Protein AF-A0A6A6WX10-F1 (afdb_monomer_lite)

pLDDT: mean 81.41, std 14.61, range [46.88, 96.12]

Organism: NCBI:txid1314802

Sequence (79 aa):
LHDKFTVKIVKSTLGKLSKGSAALNDAYKDAIQRIEGQSSEYYKLAKTVLSWITYAKRPLTTTEMCCALAVEPDETELD

Secondary structure (DSSP, 8-state):
---S--HHHHHHHHHTT-TTHHHHHHHHHHHHHHHHTS-HHHHHHHHHHHHHHHH-SSPPPHHHHHHHHHS-TT-----

Radius of 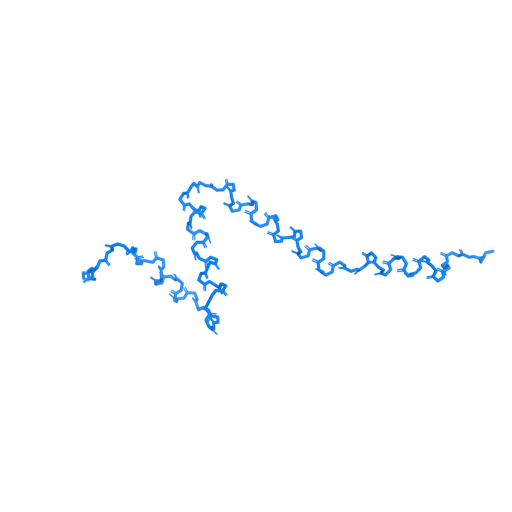gyration: 22.24 Å; chains: 1; bounding box: 50×30×69 Å

Foldseek 3Di:
DDDPDDVVNVVVVVVVVPCPPVVVVVVVVVVLVVLVPDPPVSVVVVVVLVCCCVPPPDHDDPVNSVVVVVDDPPDPDDD

InterPro domains:
  IPR054471 GPI inositol-deacylase, winged helix domain [PF22939] (39-73)

Structure (mmCIF, N/CA/C/O backbone):
data_AF-A0A6A6WX10-F1
#
_entry.id   AF-A0A6A6WX10-F1
#
loop_
_atom_site.group_PDB
_atom_site.id
_atom_site.type_symbol
_atom_site.label_atom_id
_atom_site.label_alt_id
_atom_site.label_comp_id
_atom_site.label_asym_id
_atom_site.label_entity_id
_atom_site.label_seq_id
_atom_site.pdbx_PDB_ins_code
_atom_site.Cartn_x
_atom_site.Cartn_y
_atom_site.Cartn_z
_atom_site.occupancy
_atom_site.B_iso_or_equiv
_atom_site.auth_seq_id
_atom_site.auth_comp_id
_atom_site.auth_asym_id
_atom_site.auth_atom_id
_atom_site.pdbx_PDB_model_num
ATOM 1 N N . LEU A 1 1 ? 27.453 0.955 -46.440 1.00 46.88 1 LEU A N 1
ATOM 2 C CA . LEU A 1 1 ? 26.158 0.891 -45.724 1.00 46.88 1 LEU A CA 1
ATOM 3 C C . LEU A 1 1 ? 26.091 -0.377 -44.858 1.00 46.88 1 LEU A C 1
ATOM 5 O O . LEU A 1 1 ? 25.196 -1.176 -45.040 1.00 46.88 1 LEU A O 1
ATOM 9 N N . HIS A 1 2 ? 27.036 -0.605 -43.944 1.00 52.34 2 HIS A N 1
ATOM 10 C CA . HIS A 1 2 ? 27.001 -1.753 -43.028 1.00 52.34 2 HIS A CA 1
ATOM 11 C C . HIS A 1 2 ? 27.837 -1.399 -41.800 1.00 52.34 2 HIS A C 1
ATOM 13 O O . HIS A 1 2 ? 29.052 -1.358 -41.908 1.00 52.34 2 HIS A O 1
ATOM 19 N N . ASP A 1 3 ? 27.169 -1.026 -40.707 1.00 51.62 3 ASP A N 1
ATOM 20 C CA . ASP A 1 3 ? 27.440 -1.494 -39.332 1.00 51.62 3 ASP A CA 1
ATOM 21 C C . ASP A 1 3 ? 26.524 -0.740 -38.342 1.00 51.62 3 ASP A C 1
ATOM 23 O O . ASP A 1 3 ? 26.959 -0.116 -37.380 1.00 51.62 3 ASP A O 1
ATOM 27 N N . LYS A 1 4 ? 25.213 -0.680 -38.630 1.00 59.94 4 LYS A N 1
ATOM 28 C CA . LYS A 1 4 ? 24.277 0.129 -37.822 1.00 59.94 4 LYS A CA 1
ATOM 29 C C . LYS A 1 4 ? 23.750 -0.612 -36.585 1.00 59.94 4 LYS A C 1
ATOM 31 O O . LYS A 1 4 ? 23.121 0.001 -35.732 1.00 59.94 4 LYS A O 1
ATOM 36 N N . PHE A 1 5 ? 24.025 -1.909 -36.457 1.00 65.19 5 PHE A N 1
ATOM 37 C CA . PHE A 1 5 ? 23.574 -2.725 -35.330 1.00 65.19 5 PHE A CA 1
ATOM 38 C C . PHE A 1 5 ? 24.591 -3.819 -35.006 1.00 65.19 5 PHE A C 1
ATOM 40 O O . PHE A 1 5 ? 24.335 -5.007 -35.182 1.00 65.19 5 PHE A O 1
ATOM 47 N N . THR A 1 6 ? 25.761 -3.430 -34.503 1.00 80.38 6 THR A N 1
ATOM 48 C CA . THR A 1 6 ? 26.690 -4.393 -33.908 1.00 80.38 6 THR A CA 1
ATOM 49 C C . THR A 1 6 ? 25.998 -5.103 -32.736 1.00 80.38 6 THR A C 1
ATOM 51 O O . THR A 1 6 ? 25.263 -4.479 -31.964 1.00 80.38 6 THR A O 1
ATOM 54 N N . VAL A 1 7 ? 26.279 -6.394 -32.532 1.00 78.62 7 VAL A N 1
ATOM 55 C CA . VAL A 1 7 ? 25.732 -7.212 -31.423 1.00 78.62 7 VAL A CA 1
ATOM 56 C C . VAL A 1 7 ? 25.879 -6.521 -30.057 1.00 78.62 7 VAL A C 1
ATOM 58 O O . VAL A 1 7 ? 25.022 -6.657 -29.187 1.00 78.62 7 VAL A O 1
ATOM 61 N N . LYS A 1 8 ? 26.932 -5.716 -29.877 1.00 79.38 8 LYS A N 1
ATOM 62 C CA . LYS A 1 8 ? 27.167 -4.890 -28.683 1.00 79.38 8 LYS A CA 1
ATOM 63 C C . LYS A 1 8 ? 26.085 -3.823 -28.460 1.00 79.38 8 LYS A C 1
ATOM 65 O O . LYS A 1 8 ? 25.642 -3.642 -27.329 1.00 79.38 8 LYS A O 1
ATOM 70 N N . ILE A 1 9 ? 25.637 -3.147 -29.520 1.00 79.12 9 ILE A N 1
ATOM 71 C CA . ILE A 1 9 ? 24.571 -2.132 -29.466 1.00 79.12 9 ILE A CA 1
ATOM 72 C C . ILE A 1 9 ? 23.241 -2.802 -29.136 1.00 79.12 9 ILE A C 1
ATOM 74 O O . ILE A 1 9 ? 22.510 -2.328 -28.267 1.00 79.12 9 ILE A O 1
ATOM 78 N N . VAL A 1 10 ? 22.963 -3.945 -29.765 1.00 79.12 10 VAL A N 1
ATOM 79 C CA . VAL A 1 10 ? 21.750 -4.732 -29.514 1.00 79.12 10 VAL A CA 1
ATOM 80 C C . VAL A 1 10 ? 21.713 -5.212 -28.059 1.00 79.12 10 VAL A C 1
ATOM 82 O O . VAL A 1 10 ? 20.741 -4.941 -27.359 1.00 79.12 10 VAL A O 1
ATOM 85 N N . LYS A 1 11 ? 22.803 -5.800 -27.544 1.00 76.38 11 LYS A N 1
ATOM 86 C CA . LYS A 1 11 ? 22.916 -6.224 -26.134 1.00 76.38 11 LYS A CA 1
ATOM 87 C C . LYS A 1 11 ? 22.819 -5.059 -25.143 1.00 76.38 11 LYS A C 1
ATOM 89 O O . LYS A 1 11 ? 22.149 -5.191 -24.126 1.00 76.38 11 LYS A O 1
ATOM 94 N N . SER A 1 12 ? 23.437 -3.913 -25.438 1.00 75.12 12 SER A N 1
ATOM 95 C CA . SER A 1 12 ? 23.322 -2.704 -24.605 1.00 75.12 12 SER A CA 1
ATOM 96 C C . SER A 1 12 ? 21.886 -2.176 -24.555 1.00 75.12 12 SER A C 1
ATOM 98 O O . SER A 1 12 ? 21.388 -1.823 -23.487 1.00 75.12 12 SER A O 1
ATOM 100 N N . THR A 1 13 ? 21.203 -2.163 -25.699 1.00 71.44 13 THR A N 1
ATOM 101 C CA . THR A 1 13 ? 19.820 -1.686 -25.815 1.00 71.44 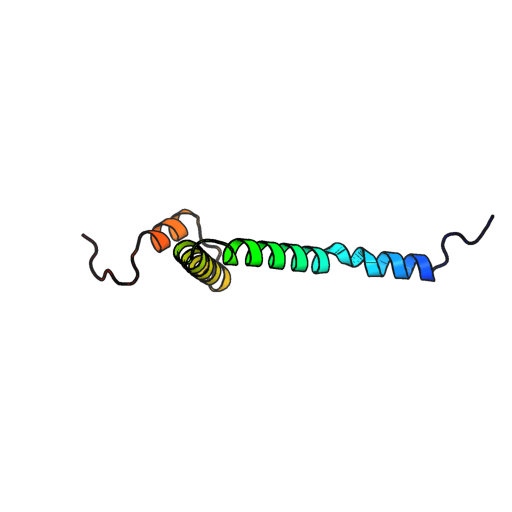13 THR A CA 1
ATOM 102 C C . THR A 1 13 ? 18.851 -2.636 -25.113 1.00 71.44 13 THR A C 1
ATOM 104 O O . THR A 1 13 ? 17.986 -2.172 -24.378 1.00 71.44 13 THR A O 1
ATOM 107 N N . LEU A 1 14 ? 19.047 -3.953 -25.245 1.00 70.44 14 LEU A N 1
ATOM 108 C CA . LEU A 1 14 ? 18.300 -4.979 -24.506 1.00 70.44 14 LEU A CA 1
ATOM 109 C C . LEU A 1 14 ? 18.560 -4.920 -22.993 1.00 70.44 14 LEU A C 1
ATOM 111 O O . LEU A 1 14 ? 17.620 -5.034 -22.217 1.00 70.44 14 LEU A O 1
ATOM 115 N N . GLY A 1 15 ? 19.795 -4.659 -22.551 1.00 68.38 15 GLY A N 1
ATOM 116 C CA . GLY A 1 15 ? 20.104 -4.460 -21.126 1.00 68.38 15 GLY A CA 1
ATOM 117 C C . GLY A 1 15 ? 19.389 -3.243 -20.524 1.00 68.38 15 GLY A C 1
ATOM 118 O O . GLY A 1 15 ? 18.884 -3.300 -19.403 1.00 68.38 15 GLY A O 1
ATOM 119 N N . LYS A 1 16 ? 19.257 -2.164 -21.307 1.00 66.56 16 LYS A N 1
ATOM 120 C CA . LYS A 1 16 ? 18.448 -0.979 -20.963 1.00 66.56 16 LYS A CA 1
ATOM 121 C C . LYS A 1 16 ? 16.937 -1.209 -21.110 1.00 66.56 16 LYS A C 1
ATOM 123 O O . LYS A 1 16 ? 16.150 -0.381 -20.659 1.00 66.56 16 LYS A O 1
ATOM 128 N N . LEU A 1 17 ? 16.524 -2.307 -21.750 1.00 64.50 17 LEU A N 1
ATOM 129 C CA . LEU A 1 17 ? 15.130 -2.729 -21.905 1.00 64.50 17 LEU A CA 1
ATOM 130 C C . LEU A 1 17 ? 14.639 -3.577 -20.719 1.00 64.50 17 LEU A C 1
ATOM 132 O O . LEU A 1 17 ? 13.495 -4.014 -20.727 1.00 64.50 17 LEU A O 1
ATOM 136 N N . SER A 1 18 ? 15.425 -3.726 -19.645 1.00 57.44 18 SER A N 1
ATOM 137 C CA . SER A 1 18 ? 14.985 -4.249 -18.332 1.00 57.44 18 SER A CA 1
ATOM 138 C C . SER A 1 18 ? 13.905 -3.386 -17.637 1.00 57.44 18 SER A C 1
ATOM 140 O O . SER A 1 18 ? 13.669 -3.490 -16.436 1.00 57.44 18 SER A O 1
ATOM 142 N N . LYS A 1 19 ? 13.179 -2.574 -18.416 1.00 59.84 19 LYS A N 1
ATOM 143 C CA . LYS A 1 19 ? 12.160 -1.582 -18.061 1.00 59.84 19 LYS A CA 1
ATOM 144 C C . LYS A 1 19 ? 10.943 -2.138 -17.321 1.00 59.84 19 LYS A C 1
ATOM 146 O O . LYS A 1 19 ? 10.050 -1.368 -17.016 1.00 59.84 19 LYS A O 1
ATOM 151 N N . GLY A 1 20 ? 10.892 -3.433 -17.025 1.00 61.34 20 GLY A N 1
ATOM 152 C CA . GLY A 1 20 ? 9.895 -3.976 -16.109 1.00 61.34 20 GLY A CA 1
ATOM 153 C C . GLY A 1 20 ? 10.228 -3.618 -14.663 1.00 61.34 20 GLY A C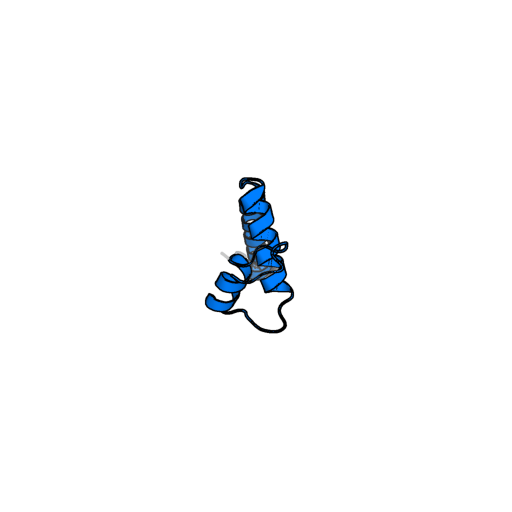 1
ATOM 154 O O . GLY A 1 20 ? 9.476 -2.904 -14.014 1.00 61.34 20 GLY A O 1
ATOM 155 N N . SER A 1 21 ? 11.380 -4.070 -14.160 1.00 71.38 21 SER A N 1
ATOM 156 C CA . SER A 1 21 ? 11.718 -3.944 -12.736 1.00 71.38 21 SER A CA 1
ATOM 157 C C . SER A 1 21 ? 12.146 -2.533 -12.339 1.00 71.38 21 SER A C 1
ATOM 159 O O . SER A 1 21 ? 11.743 -2.058 -11.282 1.00 71.38 21 SER A O 1
ATOM 161 N N . ALA A 1 22 ? 12.920 -1.844 -13.184 1.00 80.94 22 ALA A N 1
ATOM 162 C CA . ALA A 1 22 ? 13.359 -0.476 -12.904 1.00 80.94 22 ALA A CA 1
ATOM 163 C C . ALA A 1 22 ? 12.182 0.511 -12.924 1.00 80.94 22 ALA A C 1
ATOM 165 O O . ALA A 1 22 ? 11.990 1.244 -11.960 1.00 80.94 22 ALA A O 1
ATOM 166 N N . ALA A 1 23 ? 11.339 0.459 -13.962 1.00 83.56 23 ALA A N 1
ATOM 167 C CA . ALA A 1 23 ? 10.173 1.338 -14.047 1.00 83.56 23 ALA A CA 1
ATOM 168 C C . ALA A 1 23 ? 9.138 1.033 -12.955 1.00 83.56 23 ALA A C 1
ATOM 170 O O . ALA A 1 23 ? 8.507 1.951 -12.442 1.00 83.56 23 ALA A O 1
ATOM 171 N N . LEU A 1 24 ? 8.985 -0.240 -12.566 1.00 82.94 24 LEU A N 1
ATOM 172 C CA . LEU A 1 24 ? 8.131 -0.615 -11.440 1.00 82.94 24 LEU A CA 1
ATOM 173 C C . LEU A 1 24 ? 8.664 -0.041 -10.123 1.00 82.94 24 LEU A C 1
ATOM 175 O O . LEU A 1 24 ? 7.896 0.520 -9.350 1.00 82.94 24 LEU A O 1
ATOM 179 N N . ASN A 1 25 ? 9.971 -0.148 -9.879 1.00 88.38 25 ASN A N 1
ATOM 180 C CA . ASN A 1 25 ? 10.602 0.410 -8.686 1.00 88.38 25 ASN A CA 1
ATOM 181 C C . ASN A 1 25 ? 10.435 1.934 -8.610 1.00 88.38 25 ASN A C 1
ATOM 183 O O . ASN A 1 25 ? 10.121 2.459 -7.545 1.00 88.38 25 ASN A O 1
ATOM 187 N N . ASP A 1 26 ? 10.595 2.630 -9.735 1.00 89.31 26 ASP A N 1
ATOM 188 C CA . ASP A 1 26 ? 10.382 4.077 -9.807 1.00 89.31 26 ASP A CA 1
ATOM 189 C C . ASP A 1 26 ? 8.906 4.429 -9.554 1.00 89.31 26 ASP A C 1
ATOM 191 O O . ASP A 1 26 ? 8.613 5.261 -8.700 1.00 89.31 26 ASP A O 1
ATOM 195 N N . ALA A 1 27 ? 7.961 3.706 -10.165 1.00 90.00 27 ALA A N 1
ATOM 196 C CA . ALA A 1 27 ? 6.530 3.906 -9.921 1.00 90.00 27 ALA A CA 1
ATOM 197 C C . ALA A 1 27 ? 6.128 3.673 -8.450 1.00 90.00 27 ALA A C 1
ATOM 199 O O . ALA A 1 27 ? 5.295 4.410 -7.913 1.00 90.00 27 ALA A O 1
ATOM 200 N N . TYR A 1 28 ? 6.722 2.674 -7.784 1.00 90.25 28 TYR A N 1
ATOM 201 C CA . TYR A 1 28 ? 6.525 2.440 -6.350 1.00 90.25 28 TYR A CA 1
ATOM 202 C C . TYR A 1 28 ? 7.076 3.589 -5.510 1.00 90.25 28 TYR A C 1
ATOM 204 O O . TYR A 1 28 ? 6.377 4.072 -4.620 1.00 90.25 28 TYR A O 1
ATOM 212 N N . LYS A 1 29 ? 8.299 4.051 -5.792 1.00 93.56 29 LYS A N 1
ATOM 213 C CA . LYS A 1 29 ? 8.897 5.192 -5.082 1.00 93.56 29 LYS A CA 1
ATOM 214 C C . LYS A 1 29 ? 8.032 6.439 -5.210 1.00 93.56 29 LYS A C 1
ATOM 216 O O . LYS A 1 29 ? 7.711 7.047 -4.193 1.00 93.56 29 LYS A O 1
ATOM 221 N N . ASP A 1 30 ? 7.578 6.755 -6.419 1.00 95.38 30 ASP A N 1
ATOM 222 C CA . ASP A 1 30 ? 6.705 7.902 -6.673 1.00 95.38 30 ASP A CA 1
ATOM 223 C C . ASP A 1 30 ? 5.360 7.769 -5.937 1.00 95.38 30 ASP A C 1
ATOM 225 O O . ASP A 1 30 ? 4.798 8.744 -5.437 1.00 95.38 30 ASP A O 1
ATOM 229 N N . ALA A 1 31 ? 4.803 6.556 -5.847 1.00 94.31 31 ALA A N 1
ATOM 230 C CA . ALA A 1 31 ? 3.598 6.295 -5.060 1.00 94.31 31 ALA A CA 1
ATOM 231 C C . ALA A 1 31 ? 3.817 6.528 -3.559 1.00 94.31 31 ALA A C 1
ATOM 233 O O . ALA A 1 31 ? 3.007 7.214 -2.938 1.00 94.31 31 ALA A O 1
ATOM 234 N N . ILE A 1 32 ? 4.916 6.023 -2.995 1.00 93.62 32 ILE A N 1
ATOM 235 C CA . ILE A 1 32 ? 5.253 6.230 -1.582 1.00 93.62 32 ILE A CA 1
ATOM 236 C C . ILE A 1 32 ? 5.500 7.713 -1.286 1.00 93.62 32 ILE A C 1
ATOM 238 O O . ILE A 1 32 ? 4.930 8.227 -0.328 1.00 93.62 32 ILE A O 1
ATOM 242 N N . GLN A 1 33 ? 6.233 8.431 -2.141 1.00 96.12 33 GLN A N 1
ATOM 243 C CA . GLN A 1 33 ? 6.452 9.873 -1.979 1.00 96.12 33 GLN A CA 1
ATOM 244 C C . GLN A 1 33 ? 5.143 10.671 -1.982 1.00 96.12 33 GLN A C 1
ATOM 246 O O . GLN A 1 33 ? 4.967 11.582 -1.175 1.00 96.12 33 GLN A O 1
ATOM 251 N N . ARG A 1 34 ? 4.187 10.317 -2.853 1.00 95.56 34 ARG A N 1
ATOM 252 C CA . ARG A 1 34 ? 2.856 10.951 -2.859 1.00 95.56 34 ARG A CA 1
ATOM 253 C C . ARG A 1 34 ? 2.074 10.691 -1.576 1.00 95.56 34 ARG A C 1
ATOM 255 O O . ARG A 1 34 ? 1.339 11.576 -1.158 1.00 95.56 34 ARG A O 1
ATOM 262 N N . ILE A 1 35 ? 2.214 9.510 -0.973 1.00 94.31 35 ILE A N 1
ATOM 263 C CA . ILE A 1 35 ? 1.581 9.163 0.309 1.00 94.31 35 ILE A CA 1
ATOM 264 C C . ILE A 1 35 ? 2.229 9.946 1.457 1.00 94.31 35 ILE A C 1
ATOM 266 O O . ILE A 1 35 ? 1.527 10.497 2.299 1.00 94.31 35 ILE A O 1
ATOM 270 N N . GLU A 1 36 ? 3.558 10.030 1.472 1.00 92.94 36 GLU A N 1
ATOM 271 C CA . GLU A 1 36 ? 4.325 10.778 2.477 1.00 92.94 36 GLU A CA 1
ATOM 272 C C . GLU A 1 36 ? 4.075 12.291 2.415 1.00 92.94 36 GLU A C 1
ATOM 274 O O . GLU A 1 36 ? 4.186 12.969 3.432 1.00 92.94 36 GLU A O 1
ATOM 279 N N . GLY A 1 37 ? 3.693 12.820 1.249 1.00 95.38 37 GLY A N 1
ATOM 280 C CA . GLY A 1 37 ? 3.306 14.222 1.077 1.00 95.38 37 GLY A CA 1
ATOM 281 C C . GLY A 1 37 ? 1.883 14.575 1.534 1.00 95.38 37 GLY A C 1
ATOM 282 O O . GLY A 1 37 ? 1.504 15.742 1.443 1.00 95.38 37 GLY A O 1
ATOM 283 N N . GLN A 1 38 ? 1.074 13.606 1.980 1.00 95.19 38 GLN A N 1
ATOM 284 C CA . GLN A 1 38 ? -0.274 13.866 2.504 1.00 95.19 38 GLN A CA 1
ATOM 285 C C . GLN A 1 38 ? -0.221 14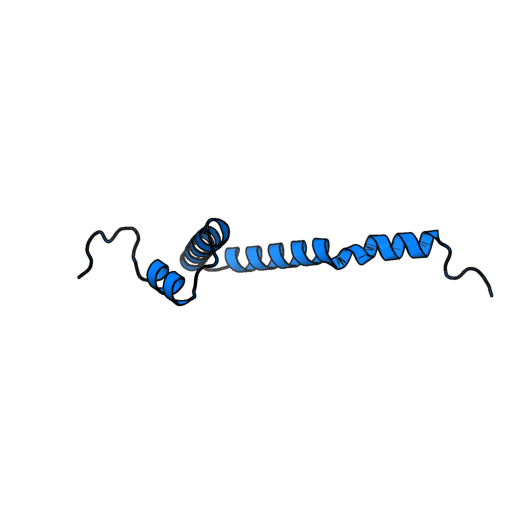.415 3.940 1.00 95.19 38 GLN A C 1
ATOM 287 O O . GLN A 1 38 ? 0.836 14.465 4.569 1.00 95.19 38 GLN A O 1
ATOM 292 N N . SER A 1 39 ? -1.369 14.835 4.487 1.00 94.44 39 SER A N 1
ATOM 293 C CA . SER A 1 39 ? -1.431 15.223 5.902 1.00 94.44 39 SER A CA 1
ATOM 294 C C . SER A 1 39 ? -1.038 14.046 6.807 1.00 94.44 39 SER A C 1
ATOM 296 O O . SER A 1 39 ? -1.171 12.881 6.431 1.00 94.44 39 SER A O 1
ATOM 298 N N . SER A 1 40 ? -0.575 14.349 8.025 1.00 91.25 40 SER A N 1
ATOM 299 C CA . SER A 1 40 ? -0.108 13.337 8.989 1.00 91.25 40 SER A CA 1
ATOM 300 C C . SER A 1 40 ? -1.140 12.231 9.250 1.00 91.25 40 SER A C 1
ATOM 302 O O . SER A 1 40 ? -0.774 11.066 9.389 1.00 91.25 40 SER A O 1
ATOM 304 N N . GLU A 1 41 ? -2.429 12.574 9.266 1.00 90.50 41 GLU A N 1
ATOM 305 C CA . GLU A 1 41 ? -3.536 11.629 9.450 1.00 90.50 41 GLU A CA 1
ATOM 306 C C . GLU A 1 41 ? -3.648 10.650 8.277 1.00 90.50 41 GLU A C 1
ATOM 308 O O . GLU A 1 41 ? -3.600 9.435 8.475 1.00 90.50 41 GLU A O 1
ATOM 313 N N . TYR A 1 42 ? -3.709 11.164 7.046 1.00 90.69 42 TYR A N 1
ATOM 314 C CA . TYR A 1 42 ? -3.822 10.325 5.852 1.00 90.69 42 TYR A CA 1
ATOM 315 C C . TYR A 1 42 ? -2.553 9.513 5.584 1.00 90.69 42 TYR A C 1
ATOM 317 O O . TYR A 1 42 ? -2.643 8.349 5.196 1.00 90.69 42 TYR A O 1
ATOM 325 N N . TYR A 1 43 ? -1.375 10.078 5.860 1.00 91.12 43 TYR A N 1
ATOM 326 C CA . TYR A 1 43 ? -0.108 9.352 5.798 1.00 91.12 43 TYR A CA 1
ATOM 327 C C . TYR A 1 43 ? -0.115 8.130 6.729 1.00 91.12 43 TYR A C 1
ATOM 329 O O . TYR A 1 43 ? 0.197 7.016 6.298 1.00 91.12 43 TYR A O 1
ATOM 337 N N . LYS A 1 44 ? -0.509 8.316 7.998 1.00 91.81 44 LYS A N 1
ATOM 338 C CA . LYS A 1 44 ? -0.613 7.218 8.971 1.00 91.81 44 LYS A CA 1
ATOM 339 C C . LYS A 1 44 ? -1.618 6.168 8.507 1.00 91.81 44 LYS A C 1
ATOM 341 O O . LYS A 1 44 ? -1.280 4.986 8.483 1.00 91.81 44 LYS A O 1
ATOM 346 N N . LEU A 1 45 ? -2.802 6.598 8.069 1.00 92.38 45 LEU A N 1
ATOM 347 C CA . LEU A 1 45 ? -3.847 5.706 7.571 1.00 92.38 45 LEU A CA 1
ATOM 348 C C . LEU A 1 45 ? -3.363 4.860 6.386 1.00 92.38 45 LEU A C 1
ATOM 350 O O . LEU A 1 45 ? -3.505 3.638 6.387 1.00 92.38 45 LEU A O 1
ATOM 354 N N . ALA A 1 46 ? -2.722 5.489 5.400 1.00 93.56 46 ALA A N 1
ATOM 355 C CA . ALA A 1 46 ? -2.192 4.806 4.227 1.00 93.56 46 ALA A CA 1
ATOM 356 C C . ALA A 1 46 ? -1.115 3.773 4.594 1.00 93.56 46 ALA A C 1
ATOM 358 O O . ALA A 1 46 ? -1.100 2.674 4.038 1.00 93.56 46 ALA A O 1
ATOM 359 N N . LYS A 1 47 ? -0.232 4.077 5.554 1.00 93.25 47 LYS A N 1
ATOM 360 C CA . LYS A 1 47 ? 0.784 3.125 6.042 1.00 93.25 47 LYS A CA 1
ATOM 361 C C . LYS A 1 47 ? 0.152 1.933 6.761 1.00 93.25 47 LYS A C 1
ATOM 363 O O . LYS A 1 47 ? 0.613 0.805 6.564 1.00 93.25 47 LYS A O 1
ATOM 368 N N . THR A 1 48 ? -0.905 2.157 7.540 1.00 92.50 48 THR A N 1
ATOM 369 C CA . THR A 1 48 ? -1.681 1.088 8.183 1.00 92.50 48 THR A CA 1
ATOM 370 C C . THR A 1 48 ? -2.329 0.177 7.140 1.00 92.50 48 THR A C 1
ATOM 372 O O . THR A 1 48 ? -2.095 -1.031 7.155 1.00 92.50 48 THR A O 1
ATOM 375 N N . VAL A 1 49 ? -3.032 0.752 6.160 1.00 93.44 49 VAL A N 1
ATOM 376 C CA . VAL A 1 49 ? -3.665 0.001 5.061 1.00 93.44 49 VAL A CA 1
ATOM 377 C C . VAL A 1 49 ? -2.640 -0.803 4.263 1.00 93.44 49 VAL A C 1
ATOM 379 O O . VAL A 1 49 ? -2.841 -1.991 4.015 1.00 93.44 49 VAL A O 1
ATOM 382 N N . LEU A 1 50 ? -1.511 -0.191 3.890 1.00 93.75 50 LEU A N 1
ATOM 383 C CA . LEU A 1 50 ? -0.441 -0.890 3.177 1.00 93.75 50 LEU A CA 1
ATOM 384 C C . LEU A 1 50 ? 0.108 -2.064 3.989 1.00 93.75 50 LEU A C 1
ATOM 386 O O . LEU A 1 50 ? 0.390 -3.106 3.409 1.00 93.75 50 LEU A O 1
ATOM 390 N N . SER A 1 51 ? 0.223 -1.918 5.310 1.00 93.19 51 SER A N 1
ATOM 391 C CA . SER A 1 51 ? 0.665 -3.003 6.190 1.00 93.19 51 SER A CA 1
ATOM 392 C C . SER A 1 51 ? -0.341 -4.157 6.196 1.00 93.19 51 SER A C 1
ATOM 394 O O . SER A 1 51 ? 0.052 -5.313 6.067 1.00 93.19 51 SER A O 1
ATOM 396 N N . TRP A 1 52 ? -1.645 -3.882 6.259 1.00 94.00 52 TRP A N 1
ATOM 397 C CA . TRP A 1 52 ? -2.654 -4.941 6.155 1.00 94.00 52 TRP A CA 1
ATOM 398 C C . TRP A 1 52 ? -2.580 -5.679 4.820 1.00 94.00 52 TRP A C 1
ATOM 400 O O . TRP A 1 52 ? -2.601 -6.906 4.803 1.00 94.00 52 TRP A O 1
ATOM 410 N N . ILE A 1 53 ? -2.425 -4.953 3.710 1.00 93.19 53 ILE A N 1
ATOM 411 C CA . ILE A 1 53 ? -2.309 -5.558 2.376 1.00 93.19 53 ILE A CA 1
ATOM 412 C C . ILE A 1 53 ? -1.059 -6.438 2.272 1.00 93.19 53 ILE A C 1
ATOM 414 O O . ILE A 1 53 ? -1.137 -7.539 1.731 1.00 93.19 53 ILE A O 1
ATOM 418 N N . THR A 1 54 ? 0.092 -5.968 2.760 1.00 93.31 54 THR A N 1
ATOM 419 C CA . THR A 1 54 ? 1.366 -6.686 2.602 1.00 93.31 54 THR A CA 1
ATOM 420 C C . THR A 1 54 ? 1.497 -7.890 3.529 1.00 93.31 54 THR A C 1
ATOM 422 O O . THR A 1 54 ? 2.116 -8.877 3.136 1.00 93.31 54 THR A O 1
ATOM 425 N N . TYR A 1 55 ? 0.918 -7.834 4.732 1.00 93.94 55 TYR A N 1
ATOM 426 C CA . TYR A 1 55 ? 1.008 -8.912 5.722 1.00 93.94 55 TYR A CA 1
ATOM 427 C C . TYR A 1 55 ? -0.173 -9.895 5.698 1.00 93.94 55 TYR A C 1
ATOM 429 O O . TYR A 1 55 ? -0.107 -10.940 6.352 1.00 93.94 55 TYR A O 1
ATOM 437 N N . ALA A 1 56 ? -1.257 -9.609 4.969 1.00 94.19 56 ALA A N 1
ATOM 438 C CA . ALA A 1 56 ? -2.400 -10.513 4.906 1.00 94.19 56 ALA A CA 1
ATOM 439 C C . ALA A 1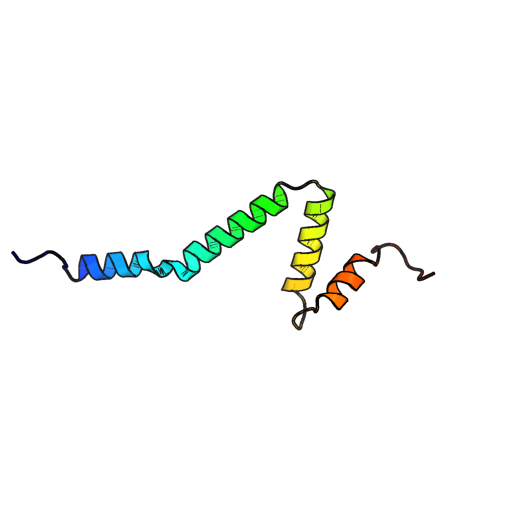 56 ? -2.036 -11.862 4.258 1.00 94.19 56 ALA A C 1
ATOM 441 O O . ALA A 1 56 ? -1.396 -11.937 3.211 1.00 94.19 56 ALA A O 1
ATOM 442 N N . LYS A 1 57 ? -2.520 -12.959 4.856 1.00 95.00 57 LYS A N 1
ATOM 443 C CA . LYS A 1 57 ? -2.320 -14.331 4.340 1.00 95.00 57 LYS A CA 1
ATOM 444 C C . LYS A 1 57 ? -2.986 -14.573 2.981 1.00 95.00 57 LYS A C 1
ATOM 446 O O . LYS A 1 57 ? -2.622 -15.508 2.274 1.00 95.00 57 LYS A O 1
ATOM 451 N N . ARG A 1 58 ? -4.001 -13.774 2.655 1.00 95.12 58 ARG A N 1
ATOM 452 C CA . ARG A 1 58 ? -4.737 -13.786 1.390 1.00 95.12 58 ARG A CA 1
ATOM 453 C C . ARG A 1 58 ? -5.110 -12.352 1.007 1.00 95.12 58 ARG A C 1
ATOM 455 O O . ARG A 1 58 ? -5.163 -11.508 1.900 1.00 95.12 58 ARG A O 1
ATOM 462 N N . PRO A 1 59 ? -5.430 -12.080 -0.268 1.00 94.44 59 PRO A N 1
ATOM 463 C CA . PRO A 1 59 ? -5.965 -10.786 -0.666 1.00 94.44 59 PRO A CA 1
ATOM 464 C C . PRO A 1 59 ? -7.190 -10.401 0.175 1.00 94.44 59 PRO A C 1
ATOM 466 O O . PRO A 1 59 ? -8.092 -11.221 0.385 1.00 94.44 59 PRO A O 1
ATOM 469 N N . LEU A 1 60 ? -7.193 -9.160 0.658 1.00 92.44 60 LEU A N 1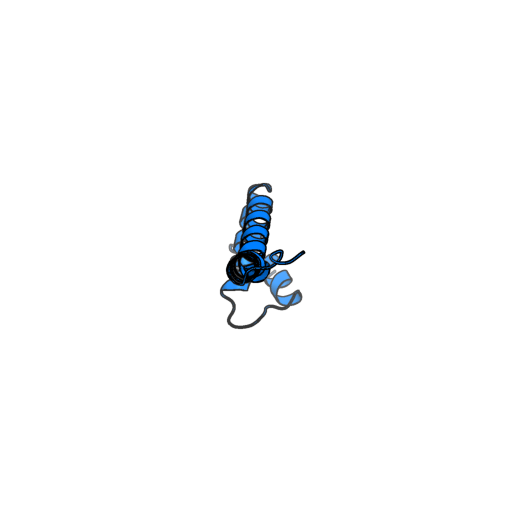
ATOM 470 C CA . LEU A 1 60 ? -8.325 -8.562 1.356 1.00 92.44 60 LEU A CA 1
ATOM 471 C C . LEU A 1 60 ? -9.347 -8.064 0.337 1.00 92.44 60 LEU A C 1
ATOM 473 O O . LEU A 1 60 ? -8.993 -7.500 -0.701 1.00 92.44 60 LEU A O 1
ATOM 477 N N . THR A 1 61 ? -10.620 -8.263 0.645 1.00 94.56 61 THR A N 1
ATOM 478 C CA . THR A 1 61 ? -11.723 -7.653 -0.096 1.00 94.56 61 THR A CA 1
ATOM 479 C C . THR A 1 61 ? -11.888 -6.190 0.309 1.00 94.56 61 THR A C 1
ATOM 481 O O . THR A 1 61 ? -11.461 -5.764 1.384 1.00 94.56 61 THR A O 1
ATOM 484 N N . THR A 1 62 ? -12.544 -5.404 -0.542 1.00 91.00 62 THR A N 1
ATOM 485 C CA . THR A 1 62 ? -12.883 -4.011 -0.220 1.00 91.00 62 THR A CA 1
ATOM 486 C C . THR A 1 62 ? -13.753 -3.918 1.031 1.00 91.00 62 THR A C 1
ATOM 488 O O . THR A 1 62 ? -13.528 -3.038 1.851 1.00 91.00 62 THR A O 1
ATOM 491 N N . THR A 1 63 ? -14.683 -4.857 1.222 1.00 91.50 63 THR A N 1
ATOM 492 C CA . THR A 1 63 ? -15.531 -4.932 2.419 1.00 91.50 63 THR A CA 1
ATOM 493 C C . THR A 1 63 ? -14.710 -5.152 3.686 1.00 91.50 63 THR A C 1
ATOM 495 O O . THR A 1 63 ? -14.881 -4.413 4.647 1.00 91.50 63 THR A O 1
ATOM 498 N N . GLU A 1 64 ? -13.777 -6.108 3.680 1.00 90.50 64 GLU A N 1
ATOM 499 C CA . GLU A 1 64 ? -12.889 -6.357 4.826 1.00 90.50 64 GLU A CA 1
ATOM 500 C C . GLU A 1 64 ? -12.029 -5.135 5.151 1.00 90.50 64 GLU A C 1
ATOM 502 O O . GLU A 1 64 ? -11.844 -4.807 6.321 1.00 90.50 64 GLU A O 1
ATOM 507 N N . MET A 1 65 ? -11.551 -4.430 4.122 1.00 90.94 65 MET A N 1
ATOM 508 C CA . MET A 1 65 ? -10.799 -3.192 4.305 1.00 90.94 65 MET A CA 1
ATOM 509 C C . MET A 1 65 ? -11.662 -2.092 4.931 1.00 90.94 65 MET A C 1
ATOM 511 O O . MET A 1 65 ? -11.223 -1.434 5.866 1.00 90.94 65 MET A O 1
ATOM 515 N N . CYS A 1 66 ? -12.893 -1.900 4.448 1.00 87.50 66 CYS A N 1
ATOM 516 C CA . CYS A 1 66 ? -13.826 -0.927 5.015 1.00 87.50 66 CYS A CA 1
ATOM 517 C C . CYS A 1 66 ? -14.152 -1.243 6.477 1.00 87.50 66 CYS A C 1
ATOM 519 O O . CYS A 1 66 ? -14.158 -0.330 7.293 1.00 87.50 66 CYS A O 1
ATOM 521 N N . CYS A 1 67 ? -14.361 -2.517 6.821 1.00 87.62 67 CYS A N 1
ATOM 522 C CA . CYS A 1 67 ? -14.562 -2.928 8.209 1.00 87.62 67 CYS A CA 1
ATOM 523 C C . CYS A 1 67 ? -13.330 -2.625 9.072 1.00 87.62 67 CYS A C 1
ATOM 525 O O . CYS A 1 67 ? -13.476 -2.057 10.144 1.00 87.62 67 CYS A O 1
ATOM 527 N N . ALA A 1 68 ? -12.121 -2.941 8.597 1.00 86.62 68 ALA A N 1
ATOM 528 C CA . ALA A 1 68 ? -10.888 -2.652 9.331 1.00 86.62 68 ALA A CA 1
ATOM 529 C C . ALA A 1 68 ? -10.643 -1.144 9.529 1.00 86.62 68 ALA A C 1
ATOM 531 O O . ALA A 1 68 ? -10.071 -0.745 10.534 1.00 86.62 68 ALA A O 1
ATOM 532 N N . LEU A 1 69 ? -11.078 -0.313 8.577 1.00 86.88 69 LEU A N 1
ATOM 533 C CA . LEU A 1 69 ? -10.992 1.148 8.658 1.00 86.88 69 LEU A CA 1
ATOM 534 C C . LEU A 1 69 ? -12.063 1.777 9.555 1.00 86.88 69 LEU A C 1
ATOM 536 O O . LEU A 1 69 ? -11.858 2.887 10.033 1.00 86.88 69 LEU A O 1
ATOM 540 N N . ALA A 1 70 ? -13.203 1.108 9.728 1.00 83.19 70 ALA A N 1
ATOM 541 C CA . ALA A 1 70 ? -14.318 1.594 10.534 1.00 83.19 70 ALA A CA 1
ATOM 542 C C . ALA A 1 70 ? -14.144 1.320 12.035 1.00 83.19 70 ALA A C 1
ATOM 544 O O . ALA A 1 70 ? -14.850 1.922 12.833 1.00 83.19 70 ALA A O 1
ATOM 545 N N . VAL A 1 71 ? -13.237 0.414 12.411 1.00 71.81 71 VAL A N 1
ATOM 546 C CA . VAL A 1 71 ? -12.938 0.098 13.812 1.00 71.81 71 VAL A CA 1
ATOM 547 C C . VAL A 1 71 ? -11.801 0.997 14.286 1.00 71.81 71 VAL A C 1
ATOM 549 O O . VAL A 1 71 ? -10.680 0.900 13.777 1.00 71.81 71 VAL A O 1
ATOM 552 N N . GLU A 1 72 ? -12.071 1.860 15.265 1.00 60.59 72 GLU A N 1
ATOM 553 C CA . GLU A 1 72 ? -11.004 2.574 15.959 1.00 60.59 72 GLU A CA 1
ATOM 554 C C . GLU A 1 72 ? -10.192 1.569 16.796 1.00 60.59 72 GLU A C 1
ATOM 556 O O . GLU A 1 72 ? -10.770 0.772 17.535 1.00 60.59 72 GLU A O 1
ATOM 561 N N . PRO A 1 73 ? -8.848 1.561 16.702 1.00 58.34 73 PRO A N 1
ATOM 562 C CA . PRO A 1 73 ? -8.008 0.573 17.387 1.00 58.34 73 PRO A CA 1
ATOM 563 C C . PRO A 1 73 ? -8.104 0.619 18.924 1.00 58.34 73 PRO A C 1
ATOM 565 O O . PRO A 1 73 ? -7.630 -0.314 19.572 1.00 58.34 73 PRO A O 1
ATOM 568 N N . ASP A 1 74 ? -8.731 1.659 19.480 1.00 57.41 74 ASP A N 1
ATOM 569 C CA . ASP A 1 74 ? -8.889 1.889 20.916 1.00 57.41 74 ASP A CA 1
ATOM 570 C C . ASP A 1 74 ? -10.347 1.721 21.408 1.00 57.41 74 ASP A C 1
ATOM 572 O O . ASP A 1 74 ? -10.597 1.820 22.611 1.00 57.41 74 ASP A O 1
ATOM 576 N N . GLU A 1 75 ? -11.310 1.421 20.525 1.00 52.28 75 GLU A N 1
ATOM 577 C CA . GLU A 1 75 ? -12.686 1.102 20.928 1.00 52.28 75 GLU A CA 1
ATOM 578 C C . GLU A 1 75 ? -12.825 -0.395 21.227 1.00 52.28 75 GLU A C 1
ATOM 580 O O . GLU A 1 75 ? -12.865 -1.252 20.344 1.00 52.28 75 GLU A O 1
ATOM 585 N N . THR A 1 76 ? -12.891 -0.729 22.516 1.00 58.62 76 THR A N 1
ATOM 586 C CA . THR A 1 76 ? -13.166 -2.094 22.992 1.00 58.62 76 THR A CA 1
ATOM 587 C C . THR A 1 76 ? -14.647 -2.463 22.987 1.00 58.62 76 THR A C 1
ATOM 589 O O . THR A 1 76 ? -14.972 -3.615 23.275 1.00 58.62 76 THR A O 1
ATOM 592 N N . GLU A 1 77 ? -15.543 -1.523 22.683 1.00 54.75 77 GLU A N 1
ATOM 593 C CA . GLU A 1 77 ? -16.986 -1.755 22.687 1.00 54.75 77 GLU A CA 1
ATOM 594 C C . GLU A 1 77 ? -17.586 -1.504 21.302 1.00 54.75 77 GLU A C 1
ATOM 596 O O . GLU A 1 77 ? -17.347 -0.478 20.676 1.00 54.75 77 GLU A O 1
ATOM 601 N N . LEU A 1 78 ? -18.346 -2.490 20.827 1.00 56.84 78 LEU A N 1
ATOM 602 C CA . LEU A 1 78 ? -19.300 -2.334 19.735 1.00 56.84 78 LEU A CA 1
ATOM 603 C C . LEU A 1 78 ? -20.620 -1.892 20.375 1.00 56.84 78 LEU A C 1
ATOM 605 O O . LEU A 1 78 ? -21.162 -2.661 21.171 1.00 56.84 78 LEU A O 1
ATOM 609 N N . ASP A 1 79 ? -21.099 -0.692 20.045 1.00 56.09 79 ASP A N 1
ATOM 610 C CA . ASP A 1 79 ? -22.435 -0.200 20.434 1.00 56.09 79 ASP A CA 1
ATOM 611 C C . ASP A 1 79 ? -23.559 -0.966 19.698 1.00 56.09 79 ASP A C 1
ATOM 613 O O . ASP A 1 79 ? -23.392 -1.273 18.488 1.00 56.09 79 ASP A O 1
#